Protein AF-A0A8J6LNG8-F1 (afdb_monomer_lite)

Structure (mmCIF, N/CA/C/O backbone):
data_AF-A0A8J6LNG8-F1
#
_entry.id   AF-A0A8J6LNG8-F1
#
loop_
_atom_site.group_PDB
_atom_site.id
_atom_site.type_symbol
_atom_site.label_atom_id
_atom_site.label_alt_id
_atom_site.label_comp_id
_atom_site.label_asym_id
_atom_site.label_entity_id
_atom_site.label_seq_id
_atom_site.pdbx_PDB_ins_code
_atom_site.Cartn_x
_atom_site.Cartn_y
_atom_site.Cartn_z
_atom_site.occupancy
_atom_site.B_iso_or_equiv
_atom_site.auth_seq_id
_atom_site.auth_comp_id
_atom_site.auth_asym_id
_atom_site.auth_atom_id
_atom_site.pdbx_PDB_model_num
ATOM 1 N N . MET A 1 1 ? -2.417 21.151 -22.823 1.00 35.38 1 MET A N 1
ATOM 2 C CA . MET A 1 1 ? -1.890 20.037 -22.009 1.00 35.38 1 MET A CA 1
ATOM 3 C C . MET A 1 1 ? -0.742 20.587 -21.184 1.00 35.38 1 MET A C 1
ATOM 5 O O . MET A 1 1 ? 0.394 20.560 -21.628 1.00 35.38 1 MET A O 1
ATOM 9 N N . THR A 1 2 ? -1.052 21.208 -20.051 1.00 36.56 2 THR A N 1
ATOM 10 C CA . THR A 1 2 ? -0.052 21.663 -19.079 1.00 36.56 2 THR A CA 1
ATOM 11 C C . THR A 1 2 ? 0.217 20.496 -18.141 1.00 36.56 2 THR A C 1
ATOM 13 O O . THR A 1 2 ? -0.619 20.169 -17.303 1.00 36.56 2 THR A O 1
ATOM 16 N N . SER A 1 3 ? 1.334 19.811 -18.370 1.00 37.03 3 SER A N 1
ATOM 17 C CA . SER A 1 3 ? 1.883 18.837 -17.427 1.00 37.03 3 SER A CA 1
ATOM 18 C C . SER A 1 3 ? 2.307 19.599 -16.164 1.00 37.03 3 SER A C 1
ATOM 20 O O . SER A 1 3 ? 2.909 20.662 -16.319 1.00 37.03 3 SER A O 1
ATOM 22 N N . PRO A 1 4 ? 1.985 19.146 -14.940 1.00 40.56 4 PRO A N 1
ATOM 23 C CA . PRO A 1 4 ? 2.384 19.867 -13.738 1.00 40.56 4 PRO A CA 1
ATOM 24 C C . PRO A 1 4 ? 3.910 19.806 -13.574 1.00 40.56 4 PRO A C 1
ATOM 26 O O . PRO A 1 4 ? 4.502 18.729 -13.528 1.00 40.56 4 PRO A O 1
ATOM 29 N N . GLU A 1 5 ? 4.534 20.982 -13.501 1.00 43.25 5 GLU A N 1
ATOM 30 C CA . GLU A 1 5 ? 5.981 21.235 -13.396 1.00 43.25 5 GLU A CA 1
ATOM 31 C C . GLU A 1 5 ? 6.587 20.866 -12.022 1.00 43.25 5 GLU A C 1
ATOM 33 O O . GLU A 1 5 ? 7.459 21.566 -11.517 1.00 43.25 5 GLU A O 1
ATOM 38 N N . TYR A 1 6 ? 6.148 19.781 -11.376 1.00 47.56 6 TYR A N 1
ATOM 39 C CA . TYR A 1 6 ? 6.623 19.413 -10.031 1.00 47.56 6 TYR A CA 1
ATOM 40 C C . TYR A 1 6 ? 7.283 18.032 -9.981 1.00 47.56 6 TYR A C 1
ATOM 42 O O . TYR A 1 6 ? 6.935 17.182 -9.170 1.00 47.56 6 TYR A O 1
ATOM 50 N N . THR A 1 7 ? 8.225 17.777 -10.887 1.00 44.38 7 THR A N 1
ATOM 51 C CA . THR A 1 7 ? 9.070 16.564 -10.833 1.00 44.38 7 THR A CA 1
ATOM 52 C C . THR A 1 7 ? 10.557 16.834 -11.061 1.00 44.38 7 THR A C 1
ATOM 54 O O . THR A 1 7 ? 11.352 15.904 -11.010 1.00 44.38 7 THR A O 1
ATOM 57 N N . ASP A 1 8 ? 10.967 18.090 -11.263 1.00 43.84 8 ASP A N 1
ATOM 58 C CA . ASP A 1 8 ? 12.274 18.373 -11.872 1.00 43.84 8 ASP A CA 1
ATOM 59 C C . ASP A 1 8 ? 13.443 18.565 -10.887 1.00 43.84 8 ASP A C 1
ATOM 61 O O . ASP A 1 8 ? 14.560 18.788 -11.329 1.00 43.84 8 ASP A O 1
ATOM 65 N N . ASN A 1 9 ? 13.254 18.501 -9.559 1.00 48.19 9 ASN A N 1
ATOM 66 C CA . ASN A 1 9 ? 14.364 18.783 -8.625 1.00 48.19 9 ASN A CA 1
ATOM 67 C C . ASN A 1 9 ? 14.302 18.062 -7.269 1.00 48.19 9 ASN A C 1
ATOM 69 O O . ASN A 1 9 ? 14.403 18.698 -6.220 1.00 48.19 9 ASN A O 1
ATOM 73 N N . LEU A 1 10 ? 14.216 16.731 -7.262 1.00 45.56 10 LEU A N 1
ATOM 74 C CA . LEU A 1 10 ? 14.561 15.952 -6.067 1.00 45.56 10 LEU A CA 1
ATOM 75 C C . LEU A 1 10 ? 15.600 14.875 -6.411 1.00 45.56 10 LEU A C 1
ATOM 77 O O . LEU A 1 10 ? 15.350 14.064 -7.306 1.00 45.56 10 LEU A O 1
ATOM 81 N N . PRO A 1 11 ? 16.763 14.852 -5.729 1.00 48.78 11 PRO A N 1
ATOM 82 C CA . PRO A 1 11 ? 17.727 13.774 -5.863 1.00 48.78 11 PRO A CA 1
ATOM 83 C C . PRO A 1 11 ? 17.076 12.434 -5.468 1.00 48.78 11 PRO A C 1
ATOM 85 O O . PRO A 1 11 ? 16.475 12.328 -4.394 1.00 48.78 11 PRO A O 1
ATOM 88 N N . PR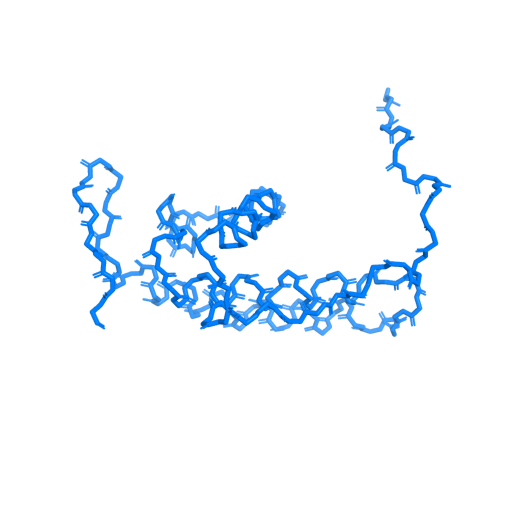O A 1 12 ? 17.164 11.406 -6.320 1.00 47.84 12 PRO A N 1
ATOM 89 C CA . PRO A 1 12 ? 16.483 10.123 -6.125 1.00 47.84 12 PRO A CA 1
ATOM 90 C C . PRO A 1 12 ? 17.037 9.274 -4.963 1.00 47.84 12 PRO A C 1
ATOM 92 O O . PRO A 1 12 ? 16.475 8.238 -4.622 1.00 47.84 12 PRO A O 1
ATOM 95 N N . ASP A 1 13 ? 18.110 9.729 -4.333 1.00 51.91 13 ASP A N 1
ATOM 96 C CA . ASP A 1 13 ? 18.787 9.213 -3.146 1.00 51.91 13 ASP A CA 1
ATOM 97 C C . ASP A 1 13 ? 18.289 9.834 -1.815 1.00 51.91 13 ASP A C 1
ATOM 99 O O . ASP A 1 13 ? 18.691 9.373 -0.747 1.00 51.91 13 ASP A O 1
ATOM 103 N N . LEU A 1 14 ? 17.384 10.829 -1.845 1.00 45.66 14 LEU A N 1
ATOM 104 C CA . LEU A 1 14 ? 16.885 11.544 -0.651 1.00 45.66 14 LEU A CA 1
ATOM 105 C C . LEU A 1 14 ? 15.583 11.015 -0.031 1.00 45.66 14 LEU A C 1
ATOM 107 O O . LEU A 1 14 ? 15.169 11.520 1.012 1.00 45.66 14 LEU A O 1
ATOM 111 N N . PHE A 1 15 ? 14.949 10.001 -0.613 1.00 46.72 15 PHE A N 1
ATOM 112 C CA . PHE A 1 15 ? 13.798 9.342 0.006 1.00 46.72 15 PHE A CA 1
ATOM 113 C C . PHE A 1 15 ? 14.224 7.976 0.514 1.00 46.72 15 PHE A C 1
ATOM 115 O O . PHE A 1 15 ? 14.109 6.992 -0.222 1.00 46.72 15 PHE A O 1
ATOM 122 N N . PRO A 1 16 ? 14.738 7.862 1.747 1.00 51.88 16 PRO A N 1
ATOM 123 C CA . PRO A 1 16 ? 14.893 6.548 2.315 1.00 51.88 16 PRO A CA 1
ATOM 124 C C . PRO A 1 16 ? 13.488 5.985 2.562 1.00 51.88 16 PRO A C 1
ATOM 126 O O . PRO A 1 16 ? 12.779 6.366 3.490 1.00 51.88 16 PRO A O 1
ATOM 129 N N . THR A 1 17 ? 13.048 5.104 1.668 1.00 63.12 17 THR A N 1
ATOM 130 C CA . THR A 1 17 ? 11.769 4.413 1.792 1.00 63.12 17 THR A CA 1
ATOM 131 C C . THR A 1 17 ? 11.940 3.322 2.829 1.00 63.12 17 THR A C 1
ATOM 133 O O . THR A 1 17 ? 12.379 2.211 2.519 1.00 63.12 17 THR A O 1
ATOM 136 N N . PHE A 1 18 ? 11.653 3.649 4.081 1.00 76.75 18 PHE A N 1
ATOM 137 C CA . PHE A 1 18 ? 11.664 2.662 5.142 1.00 76.75 18 PHE A CA 1
ATOM 138 C C . PHE A 1 18 ? 10.307 1.959 5.217 1.00 76.75 18 PHE A C 1
ATOM 140 O O . PHE A 1 18 ? 9.267 2.577 4.971 1.00 76.75 18 PHE A O 1
ATOM 147 N N . PRO A 1 19 ? 10.287 0.657 5.536 1.00 86.50 19 PRO A N 1
ATOM 148 C CA . PRO A 1 19 ? 9.069 0.017 5.999 1.00 86.50 19 PRO A CA 1
ATOM 149 C C . PRO A 1 19 ? 8.532 0.775 7.216 1.00 86.50 19 PRO A C 1
ATOM 151 O O . PRO A 1 19 ? 9.282 1.043 8.156 1.00 86.50 19 PRO A O 1
ATOM 154 N N . VAL A 1 20 ? 7.244 1.109 7.197 1.00 89.62 20 VAL A N 1
ATOM 155 C CA . VAL A 1 20 ? 6.569 1.697 8.356 1.00 89.62 20 VAL A CA 1
ATOM 156 C C . VAL A 1 20 ? 6.312 0.581 9.363 1.00 89.62 20 VAL A C 1
ATOM 158 O O . VAL A 1 20 ? 5.734 -0.446 9.014 1.00 89.62 20 VAL A O 1
ATOM 161 N N . CYS A 1 21 ? 6.758 0.758 10.606 1.00 91.81 21 CYS A N 1
ATOM 162 C CA . CYS A 1 21 ? 6.436 -0.156 11.696 1.00 91.81 21 CYS A CA 1
ATOM 163 C C . CYS A 1 21 ? 5.359 0.480 12.577 1.00 91.81 21 CYS A C 1
ATOM 165 O O . CYS A 1 21 ? 5.673 1.153 13.560 1.00 91.81 21 CYS A O 1
ATOM 167 N N . TRP A 1 22 ? 4.091 0.261 12.220 1.00 92.44 22 TRP A N 1
ATOM 168 C CA . TRP A 1 22 ? 2.927 0.881 12.866 1.00 92.44 22 TRP A CA 1
ATOM 169 C C . TRP A 1 22 ? 2.887 0.670 14.381 1.00 92.44 22 TRP A C 1
ATOM 171 O O . TRP A 1 22 ? 2.563 1.583 15.128 1.00 92.44 22 TRP A O 1
ATOM 181 N N . ALA A 1 23 ? 3.325 -0.498 14.856 1.00 92.50 23 ALA A N 1
ATOM 182 C CA . ALA A 1 23 ? 3.397 -0.820 16.283 1.00 92.50 23 ALA A CA 1
ATOM 183 C C . ALA A 1 23 ? 4.384 0.045 17.096 1.00 92.50 23 ALA A C 1
ATOM 185 O O . ALA A 1 23 ? 4.400 -0.048 18.323 1.00 92.50 23 ALA A O 1
ATOM 186 N N . THR A 1 24 ? 5.243 0.827 16.434 1.00 91.62 24 THR A N 1
ATOM 187 C CA . THR A 1 24 ? 6.264 1.668 17.083 1.00 91.62 24 THR A CA 1
ATOM 188 C C . THR A 1 24 ? 5.949 3.157 17.047 1.00 91.62 24 THR A C 1
ATOM 190 O O . THR A 1 24 ? 6.654 3.923 17.700 1.00 91.62 24 THR A O 1
ATOM 193 N N . LEU A 1 25 ? 4.915 3.555 16.304 1.00 89.69 25 LEU A N 1
ATOM 194 C CA . LEU A 1 25 ? 4.543 4.953 16.133 1.00 89.69 25 LEU A CA 1
ATOM 195 C C . LEU A 1 25 ? 3.779 5.466 17.360 1.00 89.69 25 LEU A C 1
ATOM 197 O O . LEU A 1 25 ? 2.996 4.741 17.978 1.00 89.69 25 LEU A O 1
ATOM 201 N N . SER A 1 26 ? 4.001 6.730 17.707 1.00 93.50 26 SER A N 1
ATOM 202 C CA . SER A 1 26 ? 3.095 7.492 18.568 1.00 93.50 26 SER A CA 1
ATOM 203 C C . SER A 1 26 ? 1.791 7.835 17.839 1.00 93.50 26 SER A C 1
ATOM 205 O O . SER A 1 26 ? 1.684 7.659 16.626 1.00 93.50 26 SER A O 1
ATOM 207 N N . ASP A 1 27 ? 0.800 8.359 18.564 1.00 92.62 27 ASP A N 1
ATOM 208 C CA . ASP A 1 27 ? -0.488 8.754 17.974 1.00 92.62 27 ASP A CA 1
ATOM 209 C C . ASP A 1 27 ? -0.308 9.806 16.865 1.00 92.62 27 ASP A C 1
ATOM 211 O O . ASP A 1 27 ? -0.872 9.663 15.786 1.00 92.62 27 ASP A O 1
ATOM 215 N N . VAL A 1 28 ? 0.551 10.809 17.091 1.00 93.94 28 VAL A N 1
ATOM 216 C CA . VAL A 1 28 ? 0.843 11.863 16.100 1.00 93.94 28 VAL A CA 1
ATOM 217 C C . VAL A 1 28 ? 1.543 11.283 14.871 1.00 93.94 28 VAL A C 1
ATOM 219 O O . VAL A 1 28 ? 1.134 11.546 13.749 1.00 93.94 28 VAL A O 1
ATOM 222 N N . GLU A 1 29 ? 2.560 10.437 15.067 1.00 91.44 29 GLU A N 1
ATOM 223 C CA . GLU A 1 29 ? 3.257 9.788 13.946 1.00 91.44 29 GLU A CA 1
ATOM 224 C C . GLU A 1 29 ? 2.337 8.836 13.169 1.00 91.44 29 GLU A C 1
ATOM 226 O O . GLU A 1 29 ? 2.519 8.640 11.971 1.00 91.44 29 GLU A O 1
ATOM 231 N N . THR A 1 30 ? 1.353 8.238 13.844 1.00 93.25 30 THR A N 1
ATOM 232 C CA . THR A 1 30 ? 0.342 7.385 13.214 1.00 93.25 30 THR A CA 1
ATOM 233 C C . THR A 1 30 ? -0.591 8.208 12.333 1.00 93.25 30 THR A C 1
ATOM 235 O O . THR A 1 30 ? -0.858 7.794 11.209 1.00 93.25 30 THR A O 1
ATOM 238 N N . GLU A 1 31 ? -1.068 9.361 12.811 1.00 94.38 31 GLU A N 1
ATOM 239 C CA . GLU A 1 31 ? -1.908 10.277 12.027 1.00 94.38 31 GLU A CA 1
ATOM 240 C C . GLU A 1 31 ? -1.170 10.766 10.77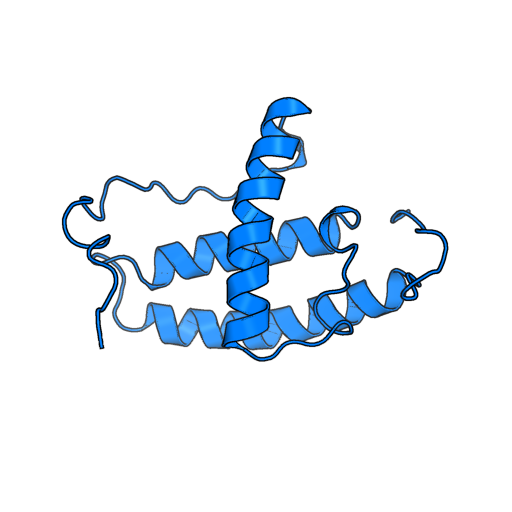1 1.00 94.38 31 GLU A C 1
ATOM 242 O O . GLU A 1 31 ? -1.692 10.605 9.666 1.00 94.38 31 GLU A O 1
ATOM 247 N N . ASP A 1 32 ? 0.070 11.243 10.921 1.00 91.75 32 ASP A N 1
ATOM 248 C CA . ASP A 1 32 ? 0.901 11.704 9.799 1.00 91.75 32 ASP A CA 1
ATOM 249 C C . ASP A 1 32 ? 1.147 10.574 8.776 1.00 91.75 32 ASP A C 1
ATOM 251 O O . ASP A 1 32 ? 0.999 10.753 7.564 1.00 91.75 32 ASP A O 1
ATOM 255 N N . ALA A 1 33 ? 1.489 9.370 9.252 1.00 92.75 33 ALA A N 1
ATOM 256 C CA . ALA A 1 33 ? 1.732 8.224 8.379 1.00 92.75 33 ALA A CA 1
ATOM 257 C C . ALA A 1 33 ? 0.458 7.741 7.663 1.00 92.75 33 ALA A C 1
ATOM 259 O O . ALA A 1 33 ? 0.547 7.238 6.538 1.00 92.75 33 ALA A O 1
ATOM 260 N N . LEU A 1 34 ? -0.716 7.856 8.297 1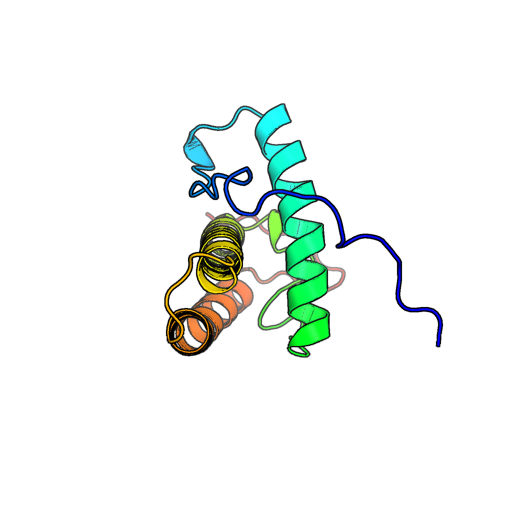.00 95.69 34 LEU A N 1
ATOM 261 C CA . LEU A 1 34 ? -1.997 7.515 7.674 1.00 95.69 34 LEU A CA 1
ATOM 262 C C . LEU A 1 34 ? -2.368 8.520 6.582 1.00 95.69 34 LEU A C 1
ATOM 264 O O . LEU A 1 34 ? -2.804 8.081 5.521 1.00 95.69 34 LEU A O 1
ATOM 268 N N . GLU A 1 35 ? -2.141 9.820 6.793 1.00 94.88 35 GLU A N 1
ATOM 269 C CA . GLU A 1 35 ? -2.374 10.856 5.775 1.00 94.88 35 GLU A CA 1
ATOM 270 C C . GLU A 1 35 ? -1.492 10.620 4.537 1.00 94.88 35 GLU A C 1
ATOM 272 O O . GLU A 1 35 ? -1.988 10.538 3.411 1.00 94.88 35 GLU A O 1
ATOM 277 N N . GLU A 1 36 ? -0.193 10.377 4.739 1.00 92.31 36 GLU A N 1
ATOM 278 C CA . GLU A 1 36 ? 0.726 10.039 3.645 1.00 92.31 36 GLU A CA 1
ATOM 279 C C . GLU A 1 36 ? 0.339 8.759 2.887 1.00 92.31 36 GLU A C 1
ATOM 281 O O . GLU A 1 36 ? 0.634 8.603 1.691 1.00 92.31 36 GLU A O 1
ATOM 286 N N . LEU A 1 37 ? -0.230 7.788 3.603 1.00 96.31 37 LEU A N 1
ATOM 287 C CA . LEU A 1 37 ? -0.678 6.541 3.012 1.00 96.31 37 LEU A CA 1
ATOM 288 C C . LEU A 1 37 ? -1.986 6.736 2.242 1.00 96.31 37 LEU A C 1
ATOM 290 O O . LEU A 1 37 ? -2.101 6.169 1.157 1.00 96.31 37 LEU A O 1
ATOM 294 N N . ASP A 1 38 ? -2.925 7.539 2.744 1.00 96.81 38 ASP A N 1
ATOM 295 C CA . ASP A 1 38 ? -4.213 7.808 2.094 1.00 96.81 38 ASP A CA 1
ATOM 296 C C . ASP A 1 38 ? -4.043 8.453 0.716 1.00 96.81 38 ASP A C 1
ATOM 298 O O . ASP A 1 38 ? -4.642 7.987 -0.258 1.00 96.81 38 ASP A O 1
ATOM 302 N N . ASP A 1 39 ? -3.136 9.424 0.589 1.00 95.75 39 ASP A N 1
ATOM 303 C CA . ASP A 1 39 ? -2.792 10.033 -0.700 1.00 95.75 39 ASP A CA 1
ATOM 304 C C . ASP A 1 39 ? -2.342 8.974 -1.722 1.00 95.75 39 ASP A C 1
ATOM 306 O O . ASP A 1 39 ? -2.783 8.941 -2.881 1.00 95.75 39 ASP A O 1
ATOM 310 N N . TRP A 1 40 ? -1.473 8.057 -1.289 1.00 96.88 40 TRP A N 1
ATOM 311 C CA . TRP A 1 40 ? -0.966 6.994 -2.152 1.00 96.88 40 TRP A CA 1
ATOM 312 C C . TRP A 1 40 ? -2.022 5.923 -2.449 1.00 96.88 40 TRP A C 1
ATOM 314 O O . TRP A 1 40 ? -2.104 5.441 -3.582 1.00 96.88 40 TRP A O 1
ATOM 324 N N . VAL A 1 41 ? -2.849 5.555 -1.469 1.00 98.06 41 VAL A N 1
ATOM 325 C CA . VAL A 1 41 ? -3.951 4.599 -1.641 1.00 98.06 41 VAL A CA 1
ATOM 326 C C . VAL A 1 41 ? -4.993 5.163 -2.604 1.00 98.06 41 VAL A C 1
ATOM 328 O O . VAL A 1 41 ? -5.438 4.441 -3.496 1.00 98.06 41 VAL A O 1
ATOM 331 N N . THR A 1 42 ? -5.320 6.450 -2.504 1.00 96.50 42 THR A N 1
ATOM 332 C CA . THR A 1 42 ? -6.212 7.148 -3.437 1.00 96.50 42 THR A CA 1
ATOM 333 C C . THR A 1 42 ? -5.671 7.082 -4.864 1.00 96.50 42 THR A C 1
ATOM 335 O O . THR A 1 42 ? -6.395 6.685 -5.783 1.00 96.50 42 THR A O 1
ATOM 338 N N . TRP A 1 43 ? -4.379 7.371 -5.055 1.00 97.56 43 TRP A N 1
ATOM 339 C CA . TRP A 1 43 ? -3.720 7.191 -6.350 1.00 97.56 43 TRP A CA 1
ATOM 340 C C . TRP A 1 43 ? -3.775 5.735 -6.835 1.00 97.56 43 TRP A C 1
ATOM 342 O O . TRP A 1 43 ? -4.079 5.491 -8.002 1.00 97.56 43 TRP A O 1
ATOM 352 N N . LEU A 1 44 ? -3.508 4.758 -5.964 1.00 97.69 44 LEU A N 1
ATOM 353 C CA . LEU A 1 44 ? -3.509 3.335 -6.310 1.00 97.69 44 LEU A CA 1
ATOM 354 C C . LEU A 1 44 ? -4.901 2.875 -6.771 1.00 97.69 44 LEU A C 1
ATOM 356 O O . LEU A 1 44 ? -5.026 2.182 -7.785 1.00 97.69 44 LEU A O 1
ATOM 360 N N . VAL A 1 45 ? -5.941 3.265 -6.032 1.00 97.19 45 VAL A N 1
ATOM 361 C CA . VAL A 1 45 ? -7.337 2.926 -6.319 1.00 97.19 45 VAL A CA 1
ATOM 362 C C . VAL A 1 45 ? -7.759 3.488 -7.672 1.00 97.19 45 VAL A C 1
ATOM 364 O O . VAL A 1 45 ? -8.295 2.734 -8.485 1.00 97.19 45 VAL A O 1
ATOM 367 N N . ASP A 1 46 ? -7.462 4.760 -7.952 1.00 97.12 46 ASP A N 1
ATOM 368 C CA . ASP A 1 46 ? -7.750 5.379 -9.250 1.00 97.12 46 ASP A CA 1
ATOM 369 C C . ASP A 1 46 ? -6.950 4.703 -10.377 1.00 97.12 46 ASP A C 1
ATOM 371 O O . ASP A 1 46 ? -7.513 4.222 -11.368 1.00 97.12 46 ASP A O 1
ATOM 375 N N . ARG A 1 47 ? -5.632 4.550 -10.183 1.00 97.44 47 ARG A N 1
ATOM 376 C CA . ARG A 1 47 ? -4.702 4.039 -11.198 1.00 97.44 47 ARG A CA 1
ATOM 377 C C . ARG A 1 47 ? -5.016 2.616 -11.646 1.00 97.44 47 ARG A C 1
ATOM 379 O O . ARG A 1 47 ? -4.862 2.317 -12.834 1.00 97.44 47 ARG A O 1
ATOM 386 N N . TYR A 1 48 ? -5.411 1.749 -10.714 1.00 97.31 48 TYR A N 1
ATOM 387 C CA . TYR A 1 48 ? -5.720 0.338 -10.973 1.00 97.31 48 TYR A CA 1
ATOM 388 C C . TYR A 1 48 ? -7.224 0.038 -10.973 1.00 97.31 48 TYR A C 1
ATOM 390 O O . TYR A 1 48 ? -7.602 -1.128 -11.089 1.00 97.31 48 TYR A O 1
ATOM 398 N N . SER A 1 49 ? -8.074 1.069 -10.880 1.00 97.25 49 SER A N 1
ATOM 399 C CA . SER A 1 49 ? -9.539 0.949 -10.855 1.00 97.25 49 SER A CA 1
ATOM 400 C C . SER A 1 49 ? -10.031 -0.066 -9.813 1.00 97.25 49 SER A C 1
ATOM 402 O O . SER A 1 49 ? -10.868 -0.924 -10.105 1.00 97.25 49 SER A O 1
ATOM 404 N N . LEU A 1 50 ? -9.468 0.004 -8.604 1.00 96.44 50 LEU A N 1
ATOM 405 C CA . LEU A 1 50 ? -9.843 -0.878 -7.500 1.00 96.44 50 LEU A CA 1
ATOM 406 C C . LEU A 1 50 ? -11.225 -0.492 -6.966 1.00 96.44 50 LEU A C 1
ATOM 408 O O . LEU A 1 50 ? -11.584 0.682 -6.924 1.00 96.44 50 LEU A O 1
ATOM 412 N N . ASP A 1 51 ? -12.007 -1.482 -6.541 1.00 93.94 51 ASP A N 1
ATOM 413 C CA . ASP A 1 51 ? -13.302 -1.243 -5.908 1.00 93.94 51 ASP A CA 1
ATOM 414 C C . ASP A 1 51 ? -13.234 -1.413 -4.380 1.00 93.94 51 ASP A C 1
ATOM 416 O O . ASP A 1 51 ? -12.241 -1.870 -3.803 1.00 93.94 51 ASP A O 1
ATOM 420 N N . HIS A 1 52 ? -14.345 -1.083 -3.720 1.00 92.69 52 HIS A N 1
ATOM 421 C CA . HIS A 1 52 ? -14.516 -1.194 -2.269 1.00 92.69 52 HIS A CA 1
ATOM 422 C C . HIS A 1 52 ? -14.342 -2.618 -1.715 1.00 92.69 52 HIS A C 1
ATOM 424 O O . HIS A 1 52 ? -14.279 -2.789 -0.499 1.00 92.69 52 HIS A O 1
ATOM 430 N N . ARG A 1 53 ? -14.316 -3.652 -2.569 1.00 93.31 53 ARG A N 1
ATOM 431 C CA . ARG A 1 53 ? -14.067 -5.033 -2.140 1.00 93.31 53 ARG A CA 1
ATOM 432 C C . ARG A 1 53 ? -12.585 -5.297 -1.954 1.00 93.31 53 ARG A C 1
ATOM 434 O O . ARG A 1 53 ? -12.258 -6.198 -1.197 1.00 93.31 53 ARG A O 1
ATOM 441 N N . ALA A 1 54 ? -11.718 -4.568 -2.652 1.00 95.00 54 ALA A N 1
ATOM 442 C CA . ALA A 1 54 ? -10.277 -4.628 -2.446 1.00 95.00 54 ALA A CA 1
ATOM 443 C C . ALA A 1 54 ? -9.827 -3.603 -1.401 1.00 95.00 54 ALA A C 1
ATOM 445 O O . ALA A 1 54 ? -9.071 -3.950 -0.500 1.00 95.00 54 ALA A O 1
ATOM 446 N N . VAL A 1 55 ? -10.316 -2.364 -1.498 1.00 96.19 55 VAL A N 1
ATOM 447 C CA . VAL A 1 55 ? -9.952 -1.272 -0.586 1.00 96.19 55 VAL A CA 1
ATOM 448 C C . VAL A 1 55 ? -11.235 -0.597 -0.086 1.00 96.19 55 VAL A C 1
ATOM 450 O O . VAL A 1 55 ? -11.798 0.246 -0.786 1.00 96.19 55 VAL A O 1
ATOM 453 N N . PRO A 1 56 ? -11.775 -0.994 1.081 1.00 94.06 56 PRO A N 1
ATOM 4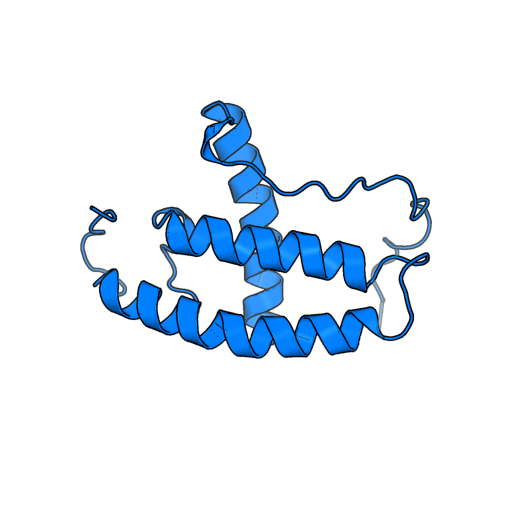54 C CA . PRO A 1 56 ? -12.986 -0.387 1.626 1.00 94.06 56 PRO A CA 1
ATOM 455 C C . PRO A 1 56 ? -12.723 1.059 2.088 1.00 94.06 56 PRO A C 1
ATOM 457 O O . PRO A 1 56 ? -11.608 1.361 2.498 1.00 94.06 56 PRO A O 1
ATOM 460 N N . PRO A 1 57 ? -13.739 1.945 2.133 1.00 91.62 57 PRO A N 1
ATOM 461 C CA . PRO A 1 57 ? -13.557 3.332 2.582 1.00 91.62 57 PRO A CA 1
ATOM 462 C C . PRO A 1 57 ? -13.018 3.491 4.010 1.00 91.62 57 PRO A C 1
ATOM 464 O O . PRO A 1 57 ? -12.502 4.541 4.346 1.00 91.62 57 PRO A O 1
ATOM 467 N N . CYS A 1 58 ? -13.164 2.471 4.860 1.00 92.50 58 CYS A N 1
ATOM 468 C CA . CYS A 1 58 ? -12.664 2.464 6.236 1.00 92.50 58 CYS A CA 1
ATOM 469 C C . CYS A 1 58 ? -11.347 1.687 6.391 1.00 92.50 58 CYS A C 1
ATOM 471 O O . CYS A 1 58 ? -11.070 1.205 7.485 1.00 92.50 58 CYS A O 1
ATOM 473 N N . TRP A 1 59 ? -10.576 1.491 5.312 1.00 95.69 59 TRP A N 1
ATOM 474 C CA . TRP A 1 59 ? -9.347 0.685 5.312 1.00 95.69 59 TRP A CA 1
ATOM 475 C C . TRP A 1 59 ? -8.357 1.098 6.415 1.00 95.69 59 TRP A C 1
ATOM 477 O O . TRP A 1 59 ? -7.748 0.223 7.024 1.00 95.69 59 TRP A O 1
ATOM 487 N N . GLU A 1 60 ? -8.269 2.394 6.722 1.00 95.19 60 GLU A N 1
ATOM 488 C CA . GLU A 1 60 ? -7.407 2.981 7.761 1.00 95.19 60 GLU A CA 1
ATOM 489 C C . GLU A 1 60 ? -7.710 2.447 9.174 1.00 95.19 60 GLU A C 1
ATOM 491 O O . GLU A 1 60 ? -6.850 2.427 10.047 1.00 95.19 60 GLU A O 1
ATOM 496 N N . GLN A 1 61 ? -8.931 1.949 9.396 1.00 93.12 61 GLN A N 1
ATOM 497 C CA . GLN A 1 61 ? -9.380 1.406 10.679 1.00 93.12 61 GLN A CA 1
ATOM 498 C C . GLN A 1 61 ? -9.088 -0.102 10.813 1.00 93.12 61 GLN A C 1
ATOM 500 O O . GLN A 1 61 ? -9.447 -0.719 11.818 1.00 93.12 61 GLN A O 1
ATOM 505 N N . HIS A 1 62 ? -8.463 -0.714 9.802 1.00 93.81 62 HIS A N 1
ATOM 506 C CA . HIS A 1 62 ? -8.169 -2.145 9.749 1.00 93.81 62 HIS A CA 1
ATOM 507 C C . HIS A 1 62 ? -6.664 -2.376 9.643 1.00 93.81 62 HIS A C 1
ATOM 509 O O . HIS A 1 62 ? -6.075 -2.253 8.568 1.00 93.81 62 HIS A O 1
ATOM 515 N N . GLY A 1 63 ? -6.042 -2.772 10.756 1.00 93.94 63 GLY A N 1
ATOM 516 C CA . GLY A 1 63 ? -4.586 -2.894 10.859 1.00 93.94 63 GLY A CA 1
ATOM 517 C C . GLY A 1 63 ? -3.971 -3.790 9.779 1.00 93.94 63 GLY A C 1
ATOM 518 O O . GLY A 1 63 ? -2.953 -3.439 9.198 1.00 93.94 63 GLY A O 1
ATOM 519 N N . ALA A 1 64 ? -4.621 -4.903 9.418 1.00 94.88 64 ALA A N 1
ATOM 520 C CA . ALA A 1 64 ? -4.115 -5.780 8.357 1.00 94.88 64 ALA A CA 1
ATOM 521 C C . ALA A 1 64 ? -4.098 -5.107 6.968 1.00 94.88 64 ALA A C 1
ATOM 523 O O . ALA A 1 64 ? -3.193 -5.364 6.174 1.00 94.88 64 ALA A O 1
ATOM 524 N N . LEU A 1 65 ? -5.078 -4.242 6.676 1.00 96.50 65 LEU A N 1
ATOM 525 C CA . LEU A 1 65 ? -5.100 -3.459 5.438 1.00 96.50 65 LEU A CA 1
ATOM 526 C C . LEU A 1 65 ? -4.020 -2.376 5.470 1.00 96.50 65 LEU A C 1
ATOM 528 O O . LEU A 1 65 ? -3.282 -2.242 4.498 1.00 96.50 65 LEU A O 1
ATOM 532 N N . VAL A 1 66 ? -3.891 -1.662 6.591 1.00 97.19 66 VAL A N 1
ATOM 533 C CA . VAL A 1 66 ? -2.868 -0.626 6.805 1.00 97.19 66 VAL A CA 1
ATOM 534 C C . VAL A 1 66 ? -1.456 -1.187 6.598 1.00 97.19 66 VAL A C 1
ATOM 536 O O . VAL A 1 66 ? -0.674 -0.618 5.836 1.00 97.19 66 VAL A O 1
ATOM 539 N N . GLU A 1 67 ? -1.146 -2.339 7.194 1.00 96.62 67 GLU A N 1
ATOM 540 C CA . GLU A 1 67 ? 0.158 -3.007 7.076 1.00 96.62 67 GLU A CA 1
ATOM 541 C C . GLU A 1 67 ? 0.482 -3.396 5.622 1.00 96.62 67 GLU A C 1
ATOM 543 O O . GLU A 1 67 ? 1.553 -3.087 5.096 1.00 96.62 67 GLU A O 1
ATOM 548 N N . GLU A 1 68 ? -0.456 -4.043 4.926 1.00 97.50 68 GLU A N 1
ATOM 549 C CA . GLU A 1 68 ? -0.235 -4.498 3.549 1.00 97.50 68 GLU A CA 1
ATOM 550 C C . GLU A 1 68 ? -0.162 -3.335 2.551 1.00 97.50 68 GLU A C 1
ATOM 552 O O . GLU A 1 68 ? 0.698 -3.339 1.667 1.00 97.50 68 GLU A O 1
ATOM 557 N N . LEU A 1 69 ? -1.024 -2.322 2.689 1.00 98.00 69 LEU A N 1
ATOM 558 C CA . LEU A 1 69 ? -0.999 -1.130 1.837 1.00 98.00 69 LEU A CA 1
ATOM 559 C C . LEU A 1 69 ? 0.298 -0.338 2.040 1.00 98.00 69 LEU A C 1
ATOM 561 O O . LEU A 1 69 ? 0.910 0.089 1.060 1.00 98.00 69 LEU A O 1
ATOM 565 N N . SER A 1 70 ? 0.772 -0.232 3.283 1.00 97.06 70 SER A N 1
ATOM 566 C CA . SER A 1 70 ? 2.069 0.375 3.605 1.00 97.06 70 SER A CA 1
ATOM 567 C C . SER A 1 70 ? 3.224 -0.367 2.936 1.00 97.06 70 SER A C 1
ATOM 569 O O . SER A 1 70 ? 4.071 0.248 2.288 1.00 97.06 70 SER A O 1
ATOM 571 N N . ALA A 1 71 ? 3.241 -1.701 3.029 1.00 96.81 71 ALA A N 1
ATOM 572 C CA . ALA A 1 71 ? 4.261 -2.526 2.387 1.00 96.81 71 ALA A CA 1
ATOM 573 C C . ALA A 1 71 ? 4.251 -2.369 0.856 1.00 96.81 71 ALA A C 1
ATOM 575 O O . ALA A 1 71 ? 5.312 -2.247 0.236 1.00 96.81 71 ALA A O 1
ATOM 576 N N . LEU A 1 72 ? 3.063 -2.323 0.241 1.00 97.62 72 LEU A N 1
ATOM 577 C CA . LEU A 1 72 ? 2.915 -2.085 -1.195 1.00 97.62 72 LEU A CA 1
ATOM 578 C C . LEU A 1 72 ? 3.421 -0.698 -1.609 1.00 97.62 72 LEU A C 1
ATOM 580 O O . LEU A 1 72 ? 4.097 -0.613 -2.639 1.00 97.62 72 LEU A O 1
ATOM 584 N N . ARG A 1 73 ? 3.147 0.353 -0.820 1.00 96.69 73 ARG A N 1
ATOM 585 C CA . ARG A 1 73 ? 3.655 1.718 -1.044 1.00 96.69 73 ARG A CA 1
ATOM 586 C C . ARG A 1 73 ? 5.173 1.747 -1.014 1.00 96.69 73 ARG A C 1
ATOM 588 O O . ARG A 1 73 ? 5.795 2.174 -1.985 1.00 96.69 73 ARG A O 1
ATOM 595 N N . THR A 1 74 ? 5.781 1.242 0.058 1.00 95.00 74 THR A N 1
ATOM 596 C CA . THR A 1 74 ? 7.244 1.211 0.206 1.00 95.00 74 THR A CA 1
ATOM 597 C C . THR A 1 74 ? 7.898 0.437 -0.940 1.00 95.00 74 THR A C 1
ATOM 599 O O . THR A 1 74 ? 8.865 0.913 -1.539 1.00 95.00 74 THR A O 1
ATOM 602 N N . ALA A 1 75 ? 7.340 -0.720 -1.313 1.00 94.75 75 ALA A N 1
ATOM 603 C CA . ALA A 1 75 ? 7.836 -1.502 -2.440 1.00 94.75 75 ALA A CA 1
ATOM 604 C C . ALA A 1 75 ? 7.662 -0.775 -3.784 1.00 94.75 75 ALA A C 1
ATOM 606 O O . ALA A 1 75 ? 8.533 -0.887 -4.642 1.00 94.75 75 ALA A O 1
ATOM 607 N N . TRP A 1 76 ? 6.575 -0.020 -3.973 1.00 95.88 76 TRP A N 1
ATOM 608 C CA . TRP A 1 76 ? 6.338 0.755 -5.193 1.00 95.88 76 TRP A CA 1
ATOM 609 C C . TRP A 1 76 ? 7.378 1.866 -5.350 1.00 95.88 76 TRP A C 1
ATOM 611 O O . TRP A 1 76 ? 8.028 1.951 -6.390 1.00 95.88 76 TRP A O 1
ATOM 621 N N . ILE A 1 77 ? 7.603 2.670 -4.305 1.00 93.00 77 ILE A N 1
ATOM 622 C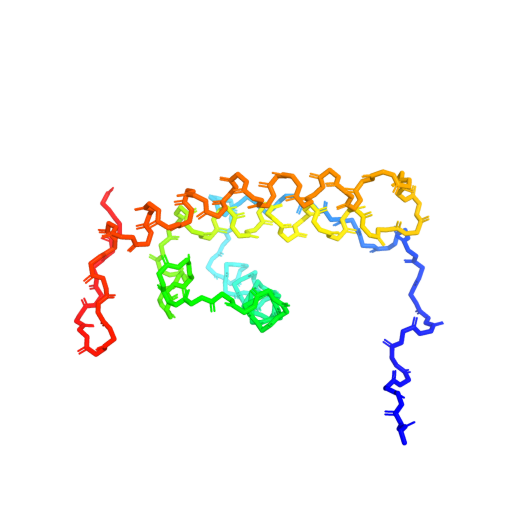 CA . ILE A 1 77 ? 8.581 3.768 -4.361 1.00 93.00 77 ILE A CA 1
ATOM 623 C C . ILE A 1 77 ? 9.992 3.209 -4.611 1.00 93.00 77 ILE A C 1
ATOM 625 O O . ILE A 1 77 ? 10.732 3.739 -5.438 1.00 93.00 77 ILE A O 1
ATOM 629 N N . SER A 1 78 ? 10.347 2.094 -3.959 1.00 91.25 78 SER A N 1
ATOM 630 C CA . SER A 1 78 ? 11.629 1.418 -4.187 1.00 91.25 78 SER A CA 1
ATOM 631 C C . SER A 1 78 ? 11.762 0.882 -5.620 1.00 91.25 78 SER A C 1
ATOM 633 O O . SER A 1 78 ? 12.800 1.073 -6.255 1.00 91.25 78 SER A O 1
ATOM 635 N N . ALA A 1 79 ? 10.709 0.261 -6.161 1.00 93.56 79 ALA A N 1
ATOM 636 C CA . ALA A 1 79 ? 10.713 -0.315 -7.504 1.00 93.56 79 ALA A CA 1
ATOM 637 C C . ALA A 1 79 ? 10.870 0.733 -8.615 1.00 93.56 79 ALA A C 1
ATOM 639 O O . ALA A 1 79 ? 11.469 0.438 -9.647 1.00 93.56 79 ALA A O 1
ATOM 640 N N . PHE A 1 80 ? 10.349 1.944 -8.405 1.00 90.75 80 PHE A N 1
ATOM 641 C CA . PHE A 1 80 ? 10.407 3.046 -9.369 1.00 90.75 80 PHE A CA 1
ATOM 642 C C . PHE A 1 80 ? 11.502 4.083 -9.060 1.00 90.75 80 PHE A C 1
ATOM 644 O O . PHE A 1 80 ? 11.541 5.143 -9.685 1.00 90.75 80 PHE A O 1
ATOM 651 N N . ASN A 1 81 ? 12.417 3.790 -8.131 1.00 88.06 81 ASN A N 1
ATOM 652 C CA . ASN A 1 81 ? 13.571 4.646 -7.861 1.00 88.06 81 ASN A CA 1
ATOM 653 C C . ASN A 1 81 ? 14.523 4.695 -9.077 1.00 88.06 81 ASN A C 1
ATOM 655 O O . ASN A 1 81 ? 14.722 3.678 -9.740 1.00 88.06 81 ASN A O 1
ATOM 659 N N . ILE A 1 82 ? 15.176 5.840 -9.346 1.00 84.56 82 ILE A N 1
ATOM 660 C CA . ILE A 1 82 ? 16.104 5.971 -10.492 1.00 84.56 82 ILE A CA 1
ATOM 661 C C . ILE A 1 82 ? 17.264 4.970 -10.430 1.00 84.56 82 ILE A C 1
ATOM 663 O O . ILE A 1 82 ? 17.822 4.591 -11.456 1.00 84.56 82 ILE A O 1
ATOM 667 N N . THR A 1 83 ? 17.668 4.605 -9.211 1.00 84.44 83 THR A N 1
ATOM 668 C CA . THR A 1 83 ? 18.772 3.679 -8.946 1.00 84.44 83 THR A CA 1
ATOM 669 C C . THR A 1 83 ? 18.296 2.228 -8.855 1.00 84.44 83 THR A C 1
ATOM 671 O O . THR A 1 83 ? 19.104 1.323 -8.644 1.00 84.44 83 THR A O 1
ATOM 674 N N . GLY A 1 84 ? 16.988 1.999 -9.011 1.00 81.25 84 GLY A N 1
ATOM 675 C CA . GLY A 1 84 ? 16.354 0.693 -8.942 1.00 81.25 84 GLY A CA 1
ATOM 676 C C . GLY A 1 84 ? 16.725 -0.217 -10.112 1.00 81.25 84 GLY A C 1
ATOM 677 O O . GLY A 1 84 ? 17.128 0.219 -11.193 1.00 81.25 84 GLY A O 1
ATOM 678 N N . ARG A 1 85 ? 16.573 -1.526 -9.892 1.00 91.56 85 ARG A N 1
ATOM 679 C CA . ARG A 1 85 ? 16.784 -2.526 -10.943 1.00 91.56 85 ARG A CA 1
ATOM 680 C C . ARG A 1 85 ? 15.690 -2.400 -12.017 1.00 91.56 85 ARG A C 1
ATOM 682 O O . ARG A 1 85 ? 14.525 -2.253 -11.641 1.00 91.56 85 ARG A O 1
ATOM 689 N N . PRO A 1 86 ? 16.004 -2.533 -13.319 1.00 93.69 86 PRO A N 1
ATOM 690 C CA . PRO A 1 86 ? 15.011 -2.420 -14.395 1.00 93.69 86 PRO A CA 1
ATOM 691 C C . PRO A 1 86 ? 13.804 -3.362 -14.263 1.00 93.69 86 PRO A C 1
ATOM 693 O O . PRO A 1 86 ? 12.710 -3.044 -14.722 1.00 93.69 86 PRO A O 1
ATOM 696 N N . GLU A 1 87 ? 13.992 -4.528 -13.648 1.00 96.75 87 GLU A N 1
ATOM 697 C CA . GLU A 1 87 ? 12.964 -5.543 -13.423 1.00 96.75 87 GLU A CA 1
ATOM 698 C C . GLU A 1 87 ? 12.065 -5.278 -12.204 1.00 96.75 87 GLU A C 1
ATOM 700 O O . GLU A 1 87 ? 10.980 -5.856 -12.117 1.00 96.75 87 GLU A O 1
ATOM 705 N N . ALA A 1 88 ? 12.470 -4.396 -11.282 1.00 96.00 88 ALA A N 1
ATOM 706 C CA . ALA A 1 88 ? 11.763 -4.177 -10.020 1.00 96.00 88 ALA A CA 1
ATOM 707 C C . ALA A 1 88 ? 10.300 -3.719 -10.202 1.00 96.00 88 ALA A C 1
ATOM 709 O O . ALA A 1 88 ? 9.433 -4.232 -9.490 1.00 96.00 88 ALA A O 1
ATOM 710 N N . PRO A 1 89 ? 9.953 -2.854 -11.181 1.00 96.69 89 PRO A N 1
ATOM 711 C CA . PRO A 1 89 ? 8.557 -2.540 -11.474 1.00 96.69 89 PRO A CA 1
ATOM 712 C C . PRO A 1 89 ? 7.717 -3.767 -11.841 1.00 96.69 89 PRO A C 1
ATOM 714 O O . PRO A 1 89 ? 6.564 -3.872 -11.425 1.00 96.69 89 PRO A O 1
ATOM 717 N N . LEU A 1 90 ? 8.267 -4.708 -12.614 1.00 98.06 90 LEU A N 1
ATOM 718 C CA . LEU A 1 90 ? 7.545 -5.918 -13.012 1.00 98.06 90 LEU A CA 1
ATOM 719 C C . LEU A 1 90 ? 7.355 -6.863 -11.817 1.00 98.06 90 LEU A C 1
ATOM 721 O O . LEU A 1 90 ? 6.263 -7.402 -11.628 1.00 98.06 90 LEU A O 1
ATOM 725 N N . GLU A 1 91 ? 8.389 -7.023 -10.989 1.00 97.81 91 GLU A N 1
ATOM 726 C CA . GLU A 1 91 ? 8.315 -7.786 -9.738 1.00 97.81 91 GLU A CA 1
ATOM 727 C C . GLU A 1 91 ? 7.263 -7.196 -8.786 1.00 97.81 91 GLU A C 1
ATOM 729 O O . GLU A 1 91 ? 6.439 -7.936 -8.244 1.00 97.81 91 GLU A O 1
ATOM 734 N N . TRP A 1 92 ? 7.211 -5.866 -8.648 1.00 97.88 92 TRP A N 1
ATOM 735 C CA . TRP A 1 92 ? 6.192 -5.191 -7.843 1.00 97.88 92 TRP A CA 1
ATOM 736 C C . TRP A 1 92 ? 4.775 -5.544 -8.305 1.00 97.88 92 TRP A C 1
ATOM 738 O O . TRP A 1 92 ? 3.935 -5.882 -7.475 1.00 97.88 92 TRP A O 1
ATOM 748 N N . HIS A 1 93 ? 4.505 -5.567 -9.615 1.00 98.50 93 HIS A N 1
ATOM 749 C CA . HIS A 1 93 ? 3.183 -5.954 -10.127 1.00 98.50 93 HIS A CA 1
ATOM 750 C C . HIS A 1 93 ? 2.835 -7.415 -9.811 1.00 98.50 93 HIS A C 1
ATOM 752 O O . HIS A 1 93 ? 1.675 -7.729 -9.530 1.00 98.50 93 HIS A O 1
ATOM 758 N N . ALA A 1 94 ? 3.822 -8.316 -9.821 1.00 98.00 94 ALA A N 1
ATOM 759 C CA . ALA A 1 94 ? 3.614 -9.705 -9.420 1.00 98.00 94 ALA A CA 1
ATOM 760 C C . ALA A 1 94 ? 3.253 -9.812 -7.926 1.00 98.00 94 ALA A C 1
ATOM 762 O O . ALA A 1 94 ? 2.326 -10.542 -7.560 1.00 98.00 94 ALA A O 1
ATOM 763 N N . HIS A 1 95 ? 3.931 -9.044 -7.068 1.00 97.81 95 HIS A N 1
ATOM 764 C CA . HIS A 1 95 ? 3.606 -8.955 -5.643 1.00 97.81 95 HIS A CA 1
ATOM 765 C C . HIS A 1 95 ? 2.240 -8.306 -5.399 1.00 97.81 95 HIS A C 1
ATOM 767 O O . HIS A 1 95 ? 1.453 -8.834 -4.613 1.00 97.81 95 HIS A O 1
ATOM 773 N N . PHE A 1 96 ? 1.916 -7.237 -6.126 1.00 98.38 96 PHE A N 1
ATOM 774 C CA . PHE A 1 96 ? 0.627 -6.554 -6.065 1.00 98.38 96 PHE A CA 1
ATOM 775 C C . PHE A 1 96 ? -0.533 -7.491 -6.422 1.00 98.38 96 PHE A C 1
ATOM 777 O O . PHE A 1 96 ? -1.518 -7.565 -5.690 1.00 98.38 96 PHE A O 1
ATOM 784 N N . ALA A 1 97 ? -0.394 -8.306 -7.473 1.00 97.69 97 ALA A N 1
ATOM 785 C CA . ALA A 1 97 ? -1.405 -9.300 -7.834 1.00 97.69 97 ALA A CA 1
ATOM 786 C C . ALA A 1 97 ? -1.649 -10.341 -6.721 1.00 97.69 97 ALA A C 1
ATOM 788 O O . ALA A 1 97 ? -2.780 -10.796 -6.523 1.00 97.69 97 ALA A O 1
ATOM 789 N N . ALA A 1 98 ? -0.605 -10.721 -5.977 1.00 96.94 98 ALA A N 1
ATOM 790 C CA . ALA A 1 98 ? -0.738 -11.602 -4.820 1.00 96.94 98 ALA A CA 1
ATOM 791 C C . ALA A 1 98 ? -1.366 -10.885 -3.611 1.00 96.94 98 ALA A C 1
ATOM 793 O O . ALA A 1 98 ? -2.195 -11.479 -2.920 1.00 96.94 98 ALA A O 1
ATOM 794 N N . ALA A 1 99 ? -0.997 -9.624 -3.374 1.00 97.75 99 ALA A N 1
ATOM 795 C CA . ALA A 1 99 ? -1.519 -8.791 -2.294 1.00 97.75 99 ALA A CA 1
ATOM 796 C C . ALA A 1 99 ? -3.009 -8.482 -2.461 1.00 97.75 99 ALA A C 1
ATOM 798 O O . ALA A 1 99 ? -3.762 -8.610 -1.501 1.00 97.75 99 ALA A O 1
ATOM 799 N N . LEU A 1 100 ? -3.470 -8.210 -3.687 1.00 97.38 100 LEU A N 1
ATOM 800 C CA . LEU A 1 100 ? -4.887 -7.969 -3.980 1.00 97.38 100 LEU A CA 1
ATOM 801 C C . LEU A 1 100 ? -5.802 -9.085 -3.461 1.00 97.38 100 LEU A C 1
ATOM 803 O O . LEU A 1 100 ? -6.890 -8.812 -2.964 1.00 97.38 100 LEU A O 1
ATOM 807 N N . ARG A 1 101 ? -5.358 -10.347 -3.512 1.00 96.06 101 ARG A N 1
ATOM 808 C CA . ARG A 1 101 ? -6.135 -11.472 -2.965 1.00 96.06 101 ARG A CA 1
ATOM 809 C C . ARG A 1 101 ? -6.283 -11.390 -1.445 1.00 96.06 101 ARG A C 1
ATOM 811 O O . ARG A 1 101 ? -7.351 -11.716 -0.938 1.00 96.06 101 ARG A O 1
ATOM 818 N N . ARG A 1 102 ? -5.232 -10.966 -0.733 1.00 95.81 102 ARG A N 1
ATOM 819 C CA . ARG A 1 102 ? -5.256 -10.776 0.727 1.00 95.81 102 ARG A CA 1
ATOM 820 C C . ARG A 1 102 ? -6.098 -9.568 1.115 1.00 95.81 102 ARG A C 1
ATOM 822 O O . ARG A 1 102 ? -6.939 -9.696 1.994 1.00 95.81 102 ARG A O 1
ATOM 829 N N . LEU A 1 103 ? -5.941 -8.453 0.399 1.00 96.44 103 LEU A N 1
ATOM 830 C CA . LEU A 1 103 ? -6.753 -7.250 0.584 1.00 96.44 103 LEU A CA 1
ATOM 831 C C . LEU A 1 103 ? -8.248 -7.573 0.472 1.00 96.44 103 LEU A C 1
ATOM 833 O O . LEU A 1 103 ? -9.008 -7.250 1.377 1.00 96.44 103 LEU A O 1
ATOM 837 N N . ILE A 1 104 ? -8.654 -8.312 -0.568 1.00 95.25 104 ILE A N 1
ATOM 838 C CA . ILE A 1 104 ? -10.049 -8.742 -0.743 1.00 95.25 104 ILE A CA 1
ATOM 839 C C . ILE A 1 104 ? -10.517 -9.662 0.395 1.00 95.25 104 ILE A C 1
ATOM 841 O O . ILE A 1 104 ? -11.631 -9.509 0.902 1.00 95.25 104 ILE A O 1
ATOM 845 N N . ASP A 1 105 ? -9.688 -10.623 0.810 1.00 94.06 105 ASP A N 1
ATOM 846 C CA . ASP A 1 105 ? -10.014 -11.535 1.912 1.00 94.06 105 ASP A CA 1
ATOM 847 C C . ASP A 1 105 ? -10.214 -10.777 3.232 1.00 94.06 105 ASP A C 1
ATOM 849 O O . ASP A 1 105 ? -11.239 -10.962 3.890 1.00 94.06 105 ASP A O 1
ATOM 853 N N . TRP A 1 106 ? -9.312 -9.865 3.597 1.00 92.31 106 TRP A N 1
ATOM 854 C CA . TRP A 1 106 ? -9.461 -9.048 4.801 1.00 92.31 106 TRP A CA 1
ATOM 855 C C . TRP A 1 106 ? -10.635 -8.081 4.707 1.00 92.31 106 TRP A C 1
ATOM 857 O O . TRP A 1 106 ? -11.466 -8.066 5.615 1.00 92.31 106 TRP A O 1
ATOM 867 N N . ALA A 1 107 ? -10.780 -7.362 3.590 1.00 91.00 107 ALA A N 1
ATOM 868 C CA . ALA A 1 107 ? -11.904 -6.463 3.343 1.00 91.00 107 ALA A CA 1
ATOM 869 C C . ALA A 1 107 ? -13.250 -7.187 3.511 1.00 91.00 107 ALA A C 1
ATOM 871 O O . ALA A 1 107 ? -14.166 -6.654 4.137 1.00 91.00 107 ALA A O 1
ATOM 872 N N . SER A 1 108 ? -13.362 -8.442 3.061 1.00 90.38 108 SER A N 1
ATOM 873 C CA . SER A 1 108 ? -14.580 -9.245 3.242 1.00 90.38 108 SER A CA 1
ATOM 874 C C . SER A 1 108 ? -14.918 -9.552 4.712 1.00 90.38 108 SER A C 1
ATOM 876 O O . SER A 1 108 ? -16.090 -9.718 5.056 1.00 90.38 108 SER A O 1
ATOM 878 N N . ARG A 1 109 ? -13.910 -9.595 5.595 1.00 85.62 109 ARG A N 1
ATOM 879 C CA . ARG A 1 109 ? -14.050 -9.911 7.030 1.00 85.62 109 ARG A CA 1
ATOM 880 C C . ARG A 1 109 ? -14.393 -8.692 7.882 1.00 85.62 109 ARG A C 1
ATOM 882 O O . ARG A 1 109 ? -14.983 -8.862 8.956 1.00 85.62 109 ARG A O 1
ATOM 889 N N . THR A 1 110 ? -14.088 -7.490 7.389 1.00 73.50 110 THR A N 1
ATOM 890 C CA . THR A 1 110 ? -14.414 -6.220 8.061 1.00 73.50 110 THR A CA 1
ATOM 891 C C . THR A 1 110 ? -15.916 -6.112 8.352 1.00 73.50 110 THR A C 1
ATOM 893 O O . THR A 1 110 ? -16.330 -5.676 9.425 1.00 73.50 110 THR A O 1
ATOM 896 N N . GLY A 1 111 ? -16.768 -6.585 7.431 1.00 66.75 111 GLY A N 1
ATOM 897 C CA . GLY A 1 111 ? -18.225 -6.442 7.531 1.00 66.75 111 GLY A CA 1
ATOM 898 C C . GLY A 1 111 ? -18.698 -4.983 7.460 1.00 66.75 111 GLY A C 1
ATOM 899 O O . GLY A 1 111 ? -19.877 -4.706 7.706 1.00 66.75 111 GLY A O 1
ATOM 900 N N . CYS A 1 112 ? -17.798 -4.059 7.116 1.00 66.06 112 CYS A N 1
ATOM 901 C CA . CYS A 1 112 ? -18.059 -2.635 7.012 1.00 66.06 112 CYS A CA 1
ATOM 902 C C . CYS A 1 112 ? -18.817 -2.358 5.712 1.00 66.06 112 CYS A C 1
ATOM 904 O O . CYS A 1 112 ? -18.269 -2.373 4.613 1.00 66.06 112 CYS A O 1
ATOM 906 N N . ARG A 1 113 ? -20.130 -2.158 5.834 1.00 57.75 113 ARG A N 1
ATOM 907 C CA . ARG A 1 113 ? -20.983 -1.725 4.721 1.00 57.75 113 ARG A CA 1
ATOM 908 C C . ARG A 1 113 ? -20.921 -0.209 4.610 1.00 57.75 113 ARG A C 1
ATOM 910 O O . ARG A 1 113 ? -20.928 0.470 5.633 1.00 57.75 113 ARG A O 1
ATOM 917 N N . THR A 1 114 ? -20.942 0.325 3.392 1.00 54.94 114 THR A N 1
ATOM 918 C CA . THR A 1 114 ? -21.118 1.763 3.151 1.00 54.94 114 THR A CA 1
ATOM 919 C C . THR A 1 114 ? -22.391 2.238 3.870 1.00 54.94 114 THR A C 1
ATOM 921 O O . THR A 1 114 ? -23.489 1.794 3.536 1.00 54.94 114 THR A O 1
ATOM 924 N N . GLY A 1 115 ? -22.243 3.066 4.912 1.00 54.06 115 GLY A N 1
ATOM 925 C CA . GLY A 1 115 ? -23.345 3.546 5.765 1.00 54.06 115 GLY A CA 1
ATOM 926 C C . GLY A 1 115 ? -23.701 2.679 6.989 1.00 54.06 115 GLY A C 1
ATOM 927 O O . GLY A 1 115 ? -24.682 2.971 7.669 1.00 54.06 115 GLY A O 1
ATOM 928 N N . GLY A 1 116 ? -22.946 1.616 7.283 1.00 53.78 116 GLY A N 1
ATOM 929 C CA . GLY A 1 116 ? -23.079 0.806 8.501 1.00 53.78 116 GLY A CA 1
ATOM 930 C C . GLY A 1 116 ? -22.067 1.185 9.590 1.00 53.78 116 GLY A C 1
ATOM 931 O O . GLY A 1 116 ? -21.062 1.830 9.311 1.00 53.78 116 GLY A O 1
ATOM 932 N N . GLN A 1 117 ? -22.319 0.766 10.835 1.00 56.34 117 GLN A N 1
ATOM 933 C CA . GLN A 1 117 ? -21.371 0.939 11.945 1.00 56.34 117 GLN A CA 1
ATOM 934 C C . GLN A 1 117 ? -20.075 0.163 11.672 1.00 56.34 117 GLN A C 1
ATOM 936 O O . GLN A 1 117 ? -20.122 -1.030 11.356 1.00 56.34 117 GLN A O 1
ATOM 941 N N . HIS A 1 118 ? -18.936 0.849 11.799 1.00 59.50 118 HIS A N 1
ATOM 942 C CA . HIS A 1 118 ? -17.615 0.236 11.737 1.00 59.50 118 HIS A CA 1
ATOM 943 C C . HIS A 1 118 ? -17.467 -0.806 12.853 1.00 59.50 118 HIS A C 1
ATOM 945 O O . HIS A 1 118 ? -17.878 -0.575 13.994 1.00 59.50 118 HIS A O 1
ATOM 951 N N . ARG A 1 119 ? -16.895 -1.963 12.514 1.00 59.34 119 ARG A N 1
ATOM 952 C CA . ARG A 1 119 ? -16.538 -2.996 13.481 1.00 59.34 119 ARG A CA 1
ATOM 953 C C . ARG A 1 119 ? -15.018 -3.158 13.430 1.00 59.34 119 ARG A C 1
ATOM 955 O O . ARG A 1 119 ? -14.543 -3.654 12.409 1.00 59.34 119 ARG A O 1
ATOM 962 N N . PRO A 1 120 ? -14.290 -2.770 14.489 1.00 58.53 120 PRO A N 1
ATOM 963 C CA . PRO A 1 120 ? -12.841 -2.894 14.508 1.00 58.53 120 PRO A CA 1
ATOM 964 C C . PRO A 1 120 ? -12.422 -4.362 14.436 1.00 58.53 120 PRO A C 1
ATOM 966 O O . PRO A 1 120 ? -13.168 -5.260 14.856 1.00 58.53 120 PRO A O 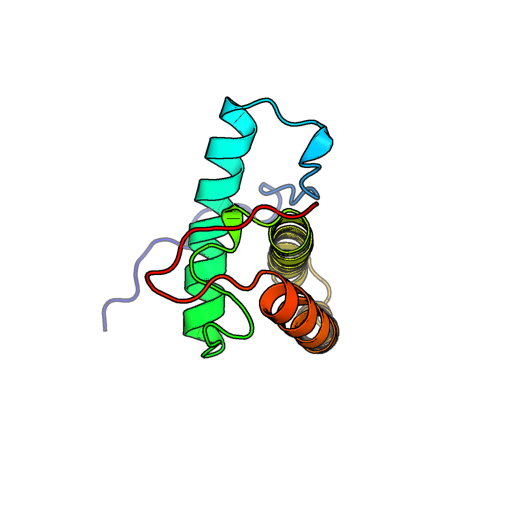1
ATOM 969 N N . ASP A 1 121 ? -11.230 -4.591 13.888 1.00 62.56 121 ASP A N 1
ATOM 970 C CA . ASP A 1 121 ? -10.605 -5.911 13.878 1.00 62.56 121 ASP A CA 1
ATOM 971 C C . ASP A 1 121 ? -10.382 -6.382 15.329 1.00 62.56 121 ASP A C 1
ATOM 973 O O . ASP A 1 121 ? -10.162 -5.578 16.237 1.00 62.56 121 ASP A O 1
ATOM 977 N N . ARG A 1 122 ? -10.538 -7.689 15.565 1.00 49.06 122 ARG A N 1
ATOM 978 C CA . ARG A 1 122 ? -10.517 -8.303 16.900 1.00 49.06 122 ARG A CA 1
ATOM 979 C C . ARG A 1 122 ? -9.179 -8.953 17.206 1.00 49.06 122 ARG A C 1
ATOM 981 O O . ARG A 1 122 ? -8.616 -9.545 16.258 1.00 49.06 122 ARG A O 1
#

Secondary structure (DSSP, 8-state):
----S-SSS--TTS---PPP-GGG--HHHHHHHHHHHHHHHHHHHHHHT--TTTS-TTGGG-HHHHHHHHHHHHHHHHHTSTTS-TTHHHHHHHHHHHHHHHHHHHHHHH---TTSPP----

Sequence (122 aa):
MTSPEYTDNLPPDLFPTFPVCWATLSDVETEDALEELDDWVTWLVDRYSLDHRAVPPCWEQHGALVEELSALRTAWISAFNITGRPEAPLEWHAHFAAALRRLIDWASRTGCRTGGQHRPDR

Foldseek 3Di:
DDDPPPPDDDDLVPDPLDQDDCVPDDPVRLVVLVVVLVVVVVVVCVVVVDDCLLPNPVLSLEVVSVNLSSVLVSQCSQLPRPPHDPCSNVVSVVVVVVSSVVSNVSSVVQPDDDVDDGDHDD

Radius of gyration: 15.84 Å; chains: 1; bounding box: 42×33×41 Å

pLDDT: mean 83.74, std 19.17, range [35.38, 98.5]